Protein AF-A0A6J7VNJ2-F1 (afdb_monomer)

Organism: NCBI:txid449393

Solvent-accessible surface area (backbone atoms only — not comparable to full-atom values): 5642 Å² total; per-residue (Å²): 143,78,88,81,64,60,69,47,70,72,68,67,64,80,42,74,41,59,54,72,69,92,88,61,75,95,68,94,76,81,50,62,70,78,44,68,43,57,92,80,60,93,92,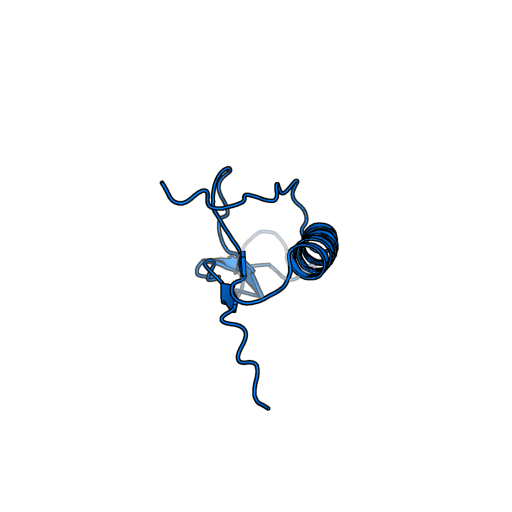66,75,53,74,44,82,51,93,71,58,70,70,60,49,52,53,54,49,53,60,52,44,75,74,46,101,57,96,76,78,92,78,80,85,80,83,130

pLDDT: mean 76.64, std 16.23, range [20.75, 89.06]

Structure (mmCIF, N/CA/C/O backbone):
data_AF-A0A6J7VNJ2-F1
#
_entry.id   AF-A0A6J7VNJ2-F1
#
loop_
_atom_site.group_PDB
_atom_site.id
_atom_s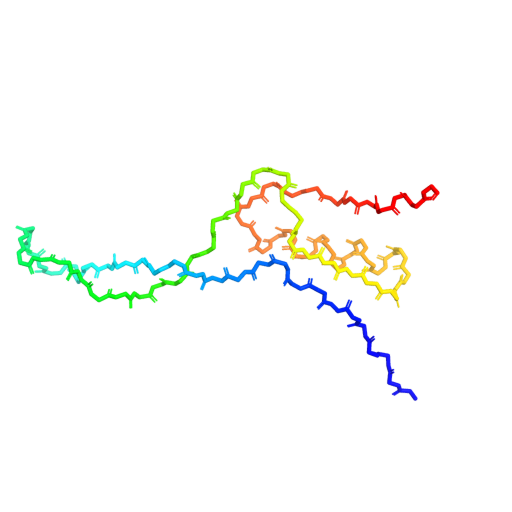ite.type_symbol
_atom_site.label_atom_id
_atom_site.label_alt_id
_atom_site.label_comp_id
_atom_site.label_asym_id
_atom_site.label_entity_id
_atom_site.label_seq_id
_atom_site.pdbx_PDB_ins_code
_atom_site.Cartn_x
_atom_site.Cartn_y
_atom_site.Cartn_z
_atom_site.occupancy
_atom_site.B_iso_or_equiv
_atom_site.auth_seq_id
_atom_site.auth_comp_id
_atom_site.auth_asym_id
_atom_site.auth_atom_id
_atom_site.pdbx_PDB_model_num
ATOM 1 N N . MET A 1 1 ? -12.444 -22.312 16.480 1.00 26.44 1 MET A N 1
ATOM 2 C CA . MET A 1 1 ? -11.411 -21.254 16.515 1.00 26.44 1 MET A CA 1
ATOM 3 C C . MET A 1 1 ? -10.789 -21.084 15.128 1.00 26.44 1 MET A C 1
ATOM 5 O O . MET A 1 1 ? -9.743 -21.644 14.841 1.00 26.44 1 MET A O 1
ATOM 9 N N . ARG A 1 2 ? -11.476 -20.375 14.225 1.00 20.75 2 ARG A N 1
ATOM 10 C CA . ARG A 1 2 ? -10.928 -19.909 12.940 1.00 20.75 2 ARG A CA 1
ATOM 11 C C . ARG A 1 2 ? -11.433 -18.482 12.746 1.00 20.75 2 ARG A C 1
ATOM 13 O O . ARG A 1 2 ? -12.545 -18.279 12.279 1.00 20.75 2 ARG A O 1
ATOM 20 N N . CYS A 1 3 ? -10.651 -17.508 13.202 1.00 21.25 3 CYS A N 1
ATOM 21 C CA . CYS A 1 3 ? -10.904 -16.095 12.941 1.00 21.25 3 CYS A CA 1
ATOM 22 C C . CYS A 1 3 ? -10.420 -15.796 11.514 1.00 21.25 3 CYS A C 1
ATOM 24 O O . CYS A 1 3 ? -9.257 -15.460 11.302 1.00 21.25 3 CYS A O 1
ATOM 26 N N . PHE A 1 4 ? -11.281 -16.016 10.518 1.00 25.66 4 PHE A N 1
ATOM 27 C CA . PHE A 1 4 ? -11.034 -15.550 9.153 1.00 25.66 4 PHE A CA 1
ATOM 28 C C . PHE A 1 4 ? -11.260 -14.033 9.134 1.00 25.66 4 PHE A C 1
ATOM 30 O O . PHE A 1 4 ? -12.375 -13.555 8.949 1.00 25.66 4 PHE A O 1
ATOM 37 N N . THR A 1 5 ? -10.205 -13.260 9.380 1.00 40.72 5 THR A N 1
ATOM 38 C CA . THR A 1 5 ? -10.233 -11.806 9.196 1.00 40.72 5 THR A CA 1
ATOM 39 C C . THR A 1 5 ? -10.293 -11.524 7.696 1.00 40.72 5 THR A C 1
ATOM 41 O O . THR A 1 5 ? -9.326 -11.760 6.972 1.00 40.72 5 THR A O 1
ATOM 44 N N . ARG A 1 6 ? -11.445 -11.058 7.198 1.00 46.12 6 ARG A N 1
ATOM 45 C CA . ARG A 1 6 ? -11.617 -10.658 5.794 1.00 46.12 6 ARG A CA 1
ATOM 46 C C . ARG A 1 6 ? -10.751 -9.422 5.542 1.00 46.12 6 ARG A C 1
ATOM 48 O O . ARG A 1 6 ? -11.129 -8.307 5.900 1.00 46.12 6 ARG A O 1
ATOM 55 N N . ARG A 1 7 ? -9.566 -9.643 4.970 1.00 54.34 7 ARG A N 1
ATOM 56 C CA . ARG A 1 7 ? -8.630 -8.597 4.550 1.00 54.34 7 ARG A CA 1
ATOM 57 C C . ARG A 1 7 ? -8.844 -8.328 3.063 1.00 54.34 7 ARG A C 1
ATOM 59 O O . ARG A 1 7 ? -8.492 -9.162 2.233 1.00 54.34 7 ARG A O 1
ATOM 66 N N . GLY A 1 8 ? -9.452 -7.191 2.740 1.00 67.81 8 GLY A N 1
ATOM 67 C CA . GLY A 1 8 ? -9.615 -6.734 1.360 1.00 67.81 8 GLY A CA 1
ATOM 68 C C . GLY A 1 8 ? -8.363 -5.997 0.897 1.00 67.81 8 GLY A C 1
ATOM 69 O O . GLY A 1 8 ? -7.919 -5.062 1.567 1.00 67.81 8 GLY A O 1
ATOM 70 N N . ILE A 1 9 ? -7.779 -6.421 -0.226 1.00 78.12 9 ILE A N 1
ATOM 71 C CA . ILE A 1 9 ? -6.737 -5.666 -0.932 1.00 78.12 9 ILE A CA 1
ATOM 72 C C . ILE A 1 9 ? -7.390 -5.100 -2.190 1.00 78.12 9 ILE A C 1
ATO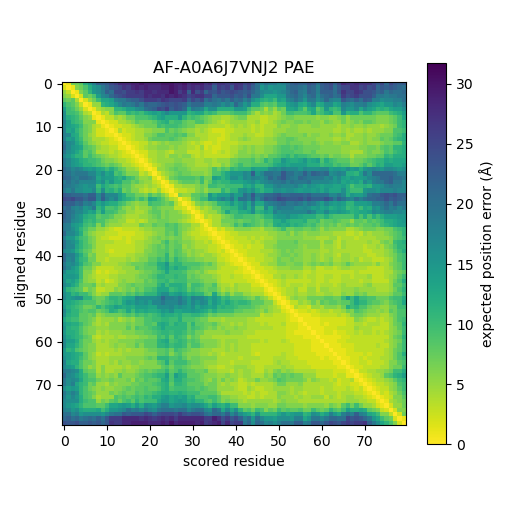M 74 O O . ILE A 1 9 ? -7.716 -5.840 -3.114 1.00 78.12 9 ILE A O 1
ATOM 78 N N . ASN A 1 10 ? -7.581 -3.783 -2.221 1.00 77.56 10 ASN A N 1
ATOM 79 C CA . ASN A 1 10 ? -8.309 -3.094 -3.296 1.00 77.56 10 ASN A CA 1
ATOM 80 C C . ASN A 1 10 ? -7.396 -2.620 -4.441 1.00 77.56 10 ASN A C 1
ATOM 82 O O . ASN A 1 10 ? -7.817 -1.847 -5.314 1.00 77.56 10 ASN A O 1
ATOM 86 N N . ILE A 1 11 ? -6.129 -3.038 -4.402 1.00 81.69 11 ILE A N 1
ATOM 87 C CA . ILE A 1 11 ? -5.078 -2.682 -5.349 1.00 81.69 11 ILE A CA 1
ATOM 88 C C . ILE A 1 11 ? -4.541 -3.956 -5.989 1.00 81.69 11 ILE A C 1
ATOM 90 O O . ILE A 1 11 ? -4.129 -4.882 -5.294 1.00 81.69 11 ILE A O 1
ATOM 94 N N . TYR A 1 12 ? -4.494 -3.957 -7.318 1.00 83.94 12 TYR A N 1
ATOM 95 C CA . TYR A 1 12 ? -3.881 -5.009 -8.112 1.00 83.94 12 TYR A CA 1
ATOM 96 C C . TYR A 1 12 ? -2.799 -4.398 -9.012 1.00 83.94 12 TYR A C 1
ATOM 98 O O . TYR A 1 12 ? -3.046 -3.342 -9.599 1.00 83.94 12 TYR A O 1
ATOM 106 N N . PRO A 1 13 ? -1.602 -4.998 -9.097 1.00 84.94 13 PRO A N 1
ATOM 107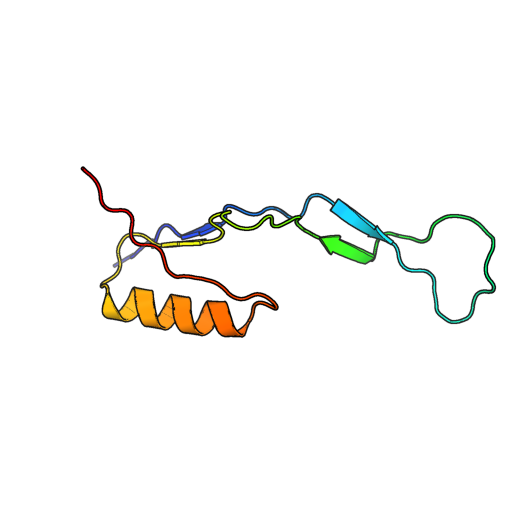 C CA . PRO A 1 13 ? -0.533 -4.489 -9.941 1.00 84.94 13 PRO A CA 1
ATOM 108 C C . PRO A 1 13 ? -0.748 -4.946 -11.390 1.00 84.94 13 PRO A C 1
ATOM 110 O O . PRO A 1 13 ? -0.400 -6.058 -11.772 1.00 84.94 13 PRO A O 1
ATOM 113 N N . ASP A 1 14 ? -1.347 -4.076 -12.196 1.00 87.19 14 ASP A N 1
ATOM 114 C CA . ASP A 1 14 ? -1.730 -4.336 -13.587 1.00 87.19 14 ASP A CA 1
ATOM 115 C C . ASP A 1 14 ? -0.704 -3.820 -14.610 1.00 87.19 14 ASP A C 1
ATOM 117 O O . ASP A 1 14 ? -0.691 -4.260 -15.761 1.00 87.19 14 ASP A O 1
ATOM 121 N N . ARG A 1 15 ? 0.177 -2.890 -14.215 1.00 85.00 15 ARG A N 1
ATOM 122 C CA . ARG A 1 15 ? 1.075 -2.192 -15.147 1.00 85.00 15 ARG A CA 1
ATOM 123 C C . ARG A 1 15 ? 2.523 -2.677 -15.030 1.00 85.00 15 ARG A C 1
ATOM 125 O O . ARG A 1 15 ? 3.128 -2.491 -13.974 1.00 85.00 15 ARG A O 1
ATOM 132 N N . PRO A 1 16 ? 3.128 -3.203 -16.109 1.00 89.06 16 PRO A N 1
ATOM 133 C CA . PRO A 1 16 ? 4.535 -3.582 -16.102 1.00 89.06 16 PRO A CA 1
ATOM 134 C C . PRO A 1 16 ? 5.461 -2.370 -16.306 1.00 89.06 16 PRO A C 1
ATOM 136 O O . PRO A 1 16 ? 5.189 -1.491 -17.129 1.00 89.06 16 PRO A O 1
ATOM 139 N N . LEU A 1 17 ? 6.594 -2.351 -15.600 1.00 86.44 17 LEU A N 1
ATOM 140 C CA . LEU A 1 17 ? 7.706 -1.425 -15.811 1.00 86.44 17 LEU A CA 1
ATOM 141 C C . LEU A 1 17 ? 8.920 -2.187 -16.353 1.00 86.44 17 LEU A C 1
ATOM 143 O O . LEU A 1 17 ? 9.388 -3.160 -15.761 1.00 86.44 17 LEU A O 1
ATOM 147 N N . THR A 1 18 ? 9.438 -1.715 -17.485 1.00 84.12 18 THR A N 1
ATOM 148 C CA . THR A 1 18 ? 10.605 -2.291 -18.159 1.00 84.12 18 THR A CA 1
ATOM 149 C C . THR A 1 18 ? 11.879 -1.573 -17.740 1.00 84.12 18 THR A C 1
ATOM 151 O O . THR A 1 18 ? 11.897 -0.339 -17.730 1.00 84.12 18 THR A O 1
ATOM 154 N N . LYS A 1 19 ? 12.959 -2.312 -17.493 1.00 82.88 19 LYS A N 1
ATOM 155 C CA . LYS A 1 19 ? 14.293 -1.747 -17.258 1.00 82.88 19 LYS A CA 1
ATOM 156 C C . LYS A 1 19 ? 15.259 -2.280 -18.316 1.00 82.88 19 LYS A C 1
ATOM 158 O O . LYS A 1 19 ? 15.104 -3.396 -18.804 1.00 82.88 19 LYS A O 1
ATOM 163 N N . LYS A 1 20 ? 16.225 -1.452 -18.719 1.00 77.88 20 LYS A N 1
ATOM 164 C CA . LYS A 1 20 ? 17.348 -1.896 -19.552 1.00 77.88 20 LYS A CA 1
ATOM 165 C C . LYS A 1 20 ? 18.524 -2.300 -18.658 1.00 77.88 20 LYS A C 1
ATOM 167 O O . LYS A 1 20 ? 18.728 -1.654 -17.627 1.00 77.88 20 LYS A O 1
ATOM 172 N N . PRO A 1 21 ? 19.309 -3.316 -19.048 1.00 79.25 21 PRO A N 1
ATOM 173 C CA . PRO A 1 21 ? 20.533 -3.664 -18.339 1.00 79.25 21 PRO A CA 1
ATOM 174 C C . PRO A 1 21 ? 21.541 -2.507 -18.398 1.00 79.25 21 PRO A C 1
ATOM 176 O O . PRO A 1 21 ? 21.627 -1.790 -19.399 1.00 79.25 21 PRO A O 1
ATOM 179 N N . ALA A 1 22 ? 22.301 -2.340 -17.313 1.00 75.69 22 ALA A N 1
ATOM 180 C CA . ALA A 1 22 ? 23.143 -1.165 -17.065 1.00 75.69 22 ALA A CA 1
ATOM 181 C C . ALA A 1 22 ? 24.311 -0.988 -18.057 1.00 75.69 22 ALA A C 1
ATOM 183 O O . ALA A 1 22 ? 24.867 0.098 -18.160 1.00 75.69 22 ALA A O 1
ATOM 184 N N . GLU A 1 23 ? 24.661 -2.028 -18.812 1.00 77.50 23 GLU A N 1
ATOM 185 C CA . GLU A 1 23 ? 25.843 -2.060 -19.685 1.00 77.50 23 GLU A CA 1
ATOM 186 C C . GLU A 1 23 ? 25.531 -1.733 -21.157 1.00 77.50 23 GLU A C 1
ATOM 188 O O . GLU A 1 23 ? 26.415 -1.763 -22.013 1.00 77.50 23 GLU A O 1
ATOM 193 N N . THR A 1 24 ? 24.275 -1.410 -21.483 1.00 76.50 24 THR A N 1
ATOM 194 C CA . THR A 1 24 ? 23.854 -1.153 -22.870 1.00 76.50 24 THR A CA 1
ATOM 195 C C . THR A 1 24 ? 23.754 0.339 -23.177 1.00 76.50 24 THR A C 1
ATOM 197 O O . THR A 1 24 ? 23.173 1.117 -22.420 1.00 76.50 24 THR A O 1
ATOM 200 N N . ARG A 1 25 ? 24.313 0.756 -24.322 1.00 76.62 25 ARG A N 1
ATOM 201 C CA . ARG A 1 25 ? 24.138 2.121 -24.844 1.00 76.62 25 ARG A CA 1
ATOM 202 C C . ARG A 1 25 ? 22.670 2.363 -25.208 1.00 76.62 25 ARG A C 1
ATOM 204 O O . ARG A 1 25 ? 21.935 1.438 -25.550 1.00 76.62 25 ARG A O 1
ATOM 211 N N . MET A 1 26 ? 22.246 3.625 -25.164 1.00 80.44 26 MET A N 1
ATOM 212 C CA . MET A 1 26 ? 20.886 4.006 -25.543 1.00 80.44 26 MET A CA 1
ATOM 213 C C . MET A 1 26 ? 20.629 3.672 -27.021 1.00 80.44 26 MET A C 1
ATOM 215 O O . MET A 1 26 ? 21.309 4.168 -27.911 1.00 80.44 26 MET A O 1
ATOM 219 N N . GLY A 1 27 ? 19.654 2.796 -27.259 1.00 76.00 27 GLY A N 1
ATOM 220 C CA . GLY A 1 27 ? 19.330 2.212 -28.564 1.00 76.00 27 GLY A CA 1
ATOM 221 C C . GLY A 1 27 ? 18.704 0.824 -28.378 1.00 76.00 27 GLY A C 1
ATOM 222 O O . GLY A 1 27 ? 18.596 0.360 -27.242 1.00 76.00 27 GLY A O 1
ATOM 223 N N . SER A 1 28 ? 18.249 0.179 -29.456 1.00 67.38 28 SER A N 1
ATOM 224 C CA . SER A 1 28 ? 17.859 -1.253 -29.482 1.00 67.38 28 SER A CA 1
ATOM 225 C C . SER A 1 28 ? 16.511 -1.670 -28.852 1.00 67.38 28 SER A C 1
ATOM 227 O O . SER A 1 28 ? 16.339 -2.826 -28.484 1.00 67.38 28 SER A O 1
ATOM 229 N N . GLY A 1 29 ? 15.518 -0.773 -28.763 1.00 77.88 29 GLY A N 1
ATOM 230 C CA . GLY A 1 29 ? 14.133 -1.133 -28.386 1.00 77.88 29 GLY A CA 1
ATOM 231 C C . GLY A 1 29 ? 13.798 -1.022 -26.889 1.00 77.88 29 GLY A C 1
ATOM 232 O O . GLY A 1 29 ? 14.537 -0.388 -26.131 1.00 77.88 29 GLY A O 1
ATOM 233 N N . LYS A 1 30 ? 12.644 -1.567 -26.466 1.00 77.12 30 LYS A N 1
ATOM 234 C CA . LYS A 1 30 ? 12.201 -1.620 -25.053 1.00 77.12 30 LYS A CA 1
ATOM 235 C C . LYS A 1 30 ? 12.762 -2.871 -24.361 1.00 77.12 30 LYS A C 1
ATOM 237 O O . LYS A 1 30 ? 12.855 -3.918 -24.986 1.00 77.12 30 LYS A O 1
ATOM 242 N N . GLY A 1 31 ? 13.133 -2.744 -23.085 1.00 78.75 31 GLY A N 1
ATOM 243 C CA . GLY A 1 31 ? 13.611 -3.865 -22.265 1.00 78.75 31 GLY A CA 1
ATOM 244 C C . GLY A 1 31 ? 12.483 -4.799 -21.814 1.00 78.75 31 GLY A C 1
ATOM 245 O O . GLY A 1 31 ? 11.304 -4.505 -22.018 1.00 78.75 31 GLY A O 1
ATOM 246 N N . SER A 1 32 ? 12.843 -5.908 -21.170 1.00 80.50 32 SER A N 1
ATOM 247 C CA . SER A 1 32 ? 11.890 -6.825 -20.539 1.00 80.50 32 SER A CA 1
ATOM 248 C C . SER A 1 32 ? 11.212 -6.185 -19.315 1.00 80.50 32 SER A C 1
ATOM 250 O O . SER A 1 32 ? 11.820 -5.346 -18.642 1.00 80.50 32 SER A O 1
ATOM 252 N N . PRO A 1 33 ? 9.951 -6.547 -19.010 1.00 82.75 33 PRO A N 1
ATOM 253 C CA . PRO A 1 33 ? 9.281 -6.106 -17.789 1.00 82.75 33 PRO A CA 1
ATOM 254 C C . PRO A 1 33 ? 9.909 -6.776 -16.557 1.00 82.75 33 PRO A C 1
ATOM 256 O O . PRO A 1 33 ? 9.991 -7.998 -16.498 1.00 82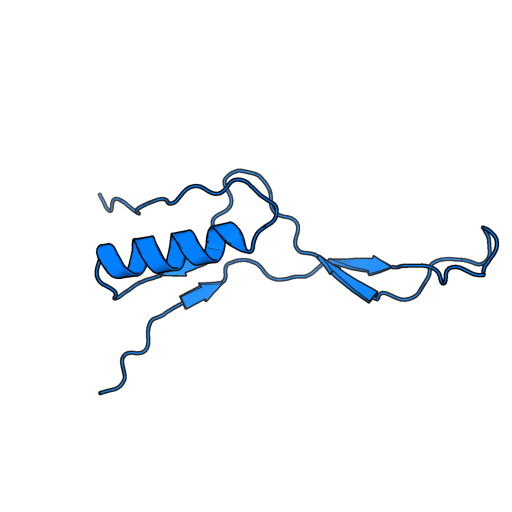.75 33 PRO A O 1
ATOM 259 N N . GLU A 1 34 ? 10.347 -5.979 -15.579 1.00 82.75 34 GLU A N 1
ATOM 260 C CA . GLU A 1 34 ? 10.955 -6.466 -14.323 1.00 82.75 34 GLU A CA 1
ATOM 261 C C . GLU A 1 34 ? 10.029 -6.267 -13.118 1.00 82.75 34 GLU A C 1
ATOM 263 O O . GLU A 1 34 ? 9.996 -7.090 -12.206 1.00 82.75 34 GLU A O 1
ATOM 268 N N . TRP A 1 35 ? 9.265 -5.172 -13.111 1.00 87.38 35 TRP A N 1
ATOM 269 C CA . TRP A 1 35 ? 8.455 -4.761 -11.967 1.00 87.38 35 TRP A CA 1
ATOM 270 C C . TRP A 1 35 ? 7.002 -4.600 -12.383 1.00 87.38 35 TRP A C 1
ATOM 272 O O . TRP A 1 35 ? 6.714 -4.173 -13.500 1.00 87.38 35 TRP A O 1
ATOM 282 N N . TRP A 1 36 ? 6.089 -4.876 -11.457 1.00 86.38 36 TRP A N 1
ATOM 283 C CA . TRP A 1 36 ? 4.669 -4.598 -11.627 1.00 86.38 36 TRP A CA 1
ATOM 284 C C . TRP A 1 36 ? 4.264 -3.499 -10.660 1.00 86.38 36 TRP A C 1
ATOM 286 O O . TRP A 1 36 ? 4.555 -3.558 -9.465 1.00 86.38 36 TRP A O 1
ATOM 296 N N . ILE A 1 37 ? 3.625 -2.472 -11.196 1.00 87.19 37 ILE A N 1
ATOM 297 C CA . ILE A 1 37 ? 3.263 -1.266 -10.468 1.00 87.19 37 ILE A CA 1
ATOM 298 C C . ILE A 1 37 ? 1.748 -1.149 -10.485 1.00 87.19 37 ILE A C 1
ATOM 300 O O . ILE A 1 37 ? 1.101 -1.396 -11.501 1.00 87.19 37 ILE A O 1
ATOM 304 N N . ALA A 1 38 ? 1.192 -0.719 -9.360 1.00 87.62 38 ALA A N 1
ATOM 305 C CA . ALA A 1 38 ? -0.185 -0.270 -9.288 1.00 87.62 38 ALA A CA 1
ATOM 306 C C . ALA A 1 38 ? -0.218 1.258 -9.198 1.00 87.62 38 ALA A C 1
ATOM 308 O O . ALA A 1 38 ? 0.496 1.860 -8.394 1.00 87.62 38 ALA A O 1
ATOM 309 N N . ASN A 1 39 ? -1.048 1.899 -10.022 1.00 84.50 39 ASN A N 1
ATOM 310 C CA . ASN A 1 39 ? -1.208 3.349 -9.974 1.00 84.50 39 ASN A CA 1
ATOM 311 C C . ASN A 1 39 ? -2.147 3.742 -8.825 1.00 84.50 39 ASN A C 1
ATOM 313 O O . ASN A 1 39 ? -3.348 3.469 -8.880 1.00 84.50 39 ASN A O 1
ATOM 317 N N . VAL A 1 40 ? -1.616 4.413 -7.803 1.00 85.44 40 VAL A N 1
ATOM 318 C CA . VAL A 1 40 ? -2.393 4.861 -6.641 1.00 85.44 40 VAL A CA 1
ATOM 319 C C . VAL A 1 40 ? -2.577 6.373 -6.700 1.00 85.44 40 VAL A C 1
ATOM 321 O O . VAL A 1 40 ? -1.635 7.137 -6.506 1.00 85.44 40 VAL A O 1
ATOM 324 N N . LYS A 1 41 ? -3.813 6.814 -6.959 1.00 84.94 41 LYS A N 1
ATOM 325 C CA . LYS A 1 41 ? -4.192 8.231 -6.878 1.00 84.94 41 LYS A CA 1
ATOM 326 C C . LYS A 1 41 ? -4.542 8.619 -5.430 1.00 84.94 41 LYS A C 1
ATOM 328 O O . LYS A 1 41 ? -5.037 7.765 -4.686 1.00 84.94 41 LYS A O 1
ATOM 333 N N . PRO A 1 42 ? -4.341 9.888 -5.024 1.00 84.12 42 PRO A N 1
ATOM 334 C CA . PRO A 1 42 ? -4.782 10.374 -3.717 1.00 84.12 42 PRO A CA 1
ATOM 335 C C . PRO A 1 42 ? -6.276 10.102 -3.487 1.00 84.12 42 PRO A C 1
ATOM 337 O O . PRO A 1 42 ? -7.081 10.255 -4.401 1.00 84.12 42 PRO A O 1
ATOM 340 N N . GLY A 1 43 ? -6.641 9.681 -2.273 1.00 82.12 43 GLY A N 1
ATOM 341 C CA . GLY A 1 43 ? -8.027 9.355 -1.903 1.00 82.12 43 GLY A CA 1
ATOM 342 C C . GLY A 1 43 ? -8.466 7.913 -2.193 1.00 82.12 43 GLY A C 1
ATOM 343 O O . GLY A 1 43 ? -9.574 7.531 -1.827 1.00 82.12 43 GLY A O 1
ATOM 344 N N . ARG A 1 44 ? -7.614 7.079 -2.805 1.00 83.50 44 ARG A N 1
ATOM 345 C CA . ARG A 1 44 ? -7.900 5.650 -3.007 1.00 83.50 44 ARG A CA 1
ATOM 346 C C . ARG A 1 44 ? -7.716 4.857 -1.706 1.00 83.50 44 ARG A C 1
ATOM 348 O O . ARG A 1 44 ? -6.673 4.945 -1.064 1.00 83.50 44 ARG A O 1
ATOM 355 N N . VAL A 1 45 ? -8.699 4.022 -1.363 1.00 84.19 45 VAL A N 1
ATOM 356 C CA . VAL A 1 45 ? -8.605 3.057 -0.254 1.00 84.19 45 VAL A CA 1
ATOM 357 C C . VAL A 1 45 ? -7.848 1.812 -0.718 1.00 84.19 45 VAL A C 1
ATOM 359 O O . VAL A 1 45 ? -8.163 1.250 -1.767 1.00 84.19 45 VAL A O 1
ATOM 362 N N . MET A 1 46 ? -6.842 1.396 0.054 1.00 80.38 46 MET A N 1
ATOM 363 C CA . MET A 1 46 ? -5.909 0.321 -0.320 1.00 80.38 46 MET A CA 1
ATOM 364 C C . MET A 1 46 ? -6.162 -0.980 0.438 1.00 80.38 46 MET A C 1
ATOM 366 O O . MET A 1 46 ? -6.148 -2.059 -0.155 1.00 80.38 46 MET A O 1
ATO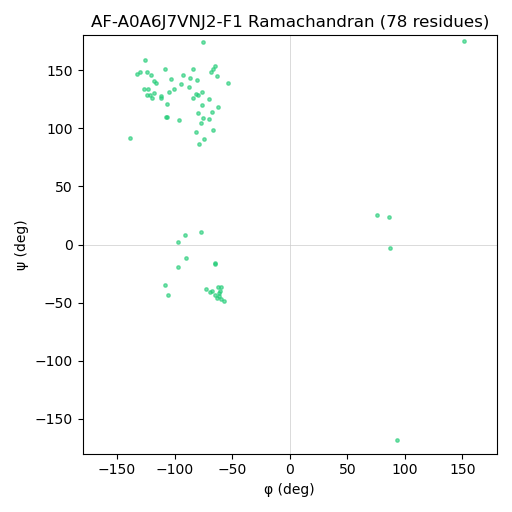M 370 N N . PHE A 1 47 ? -6.402 -0.856 1.743 1.00 83.19 47 PHE A N 1
ATOM 371 C CA . PHE A 1 47 ? -6.600 -1.972 2.653 1.00 83.19 47 PHE A CA 1
ATOM 372 C C . PHE A 1 47 ? -7.901 -1.788 3.410 1.00 83.19 47 PHE A C 1
ATOM 374 O O . PHE A 1 47 ? -8.166 -0.713 3.949 1.00 83.19 47 PHE A O 1
ATOM 381 N N . GLU A 1 48 ? -8.671 -2.864 3.475 1.00 82.00 48 GLU A N 1
ATOM 382 C CA . GLU A 1 48 ? -9.860 -2.965 4.306 1.00 82.00 48 GLU A CA 1
ATOM 383 C C . GLU A 1 48 ? -9.649 -4.077 5.325 1.00 82.00 48 GLU A C 1
ATOM 385 O O . GLU A 1 48 ? -9.239 -5.194 4.988 1.00 82.00 48 GLU A O 1
ATOM 390 N N . ILE A 1 49 ? -9.923 -3.759 6.586 1.00 81.06 49 ILE A N 1
ATOM 391 C CA . ILE A 1 49 ? -9.855 -4.701 7.696 1.00 81.06 49 ILE A CA 1
ATOM 392 C C . ILE A 1 49 ? -11.220 -4.683 8.377 1.00 81.06 49 ILE A C 1
ATOM 394 O O . ILE A 1 49 ? -11.736 -3.622 8.717 1.00 81.06 49 ILE A O 1
ATOM 398 N N . SER A 1 50 ? -11.799 -5.865 8.571 1.00 79.38 50 SER A N 1
ATOM 399 C CA . SER A 1 50 ? -13.066 -6.057 9.279 1.00 79.38 50 SER A CA 1
ATOM 400 C C . SER A 1 50 ? -12.929 -7.191 10.300 1.00 79.38 50 SER A C 1
ATOM 402 O O . SER A 1 50 ? -12.167 -8.136 10.081 1.00 79.38 50 SER A O 1
ATOM 404 N N . GLY A 1 51 ? -13.642 -7.084 11.428 1.00 78.25 51 GLY A N 1
ATOM 405 C CA . GLY A 1 51 ? -13.702 -8.136 12.454 1.00 78.25 51 GLY A CA 1
ATOM 406 C C . GLY A 1 51 ? -12.585 -8.129 13.508 1.00 78.25 51 GLY A C 1
ATOM 407 O O . GLY A 1 51 ? -12.315 -9.171 14.097 1.00 78.25 51 GLY A O 1
ATOM 408 N N . VAL A 1 52 ? -11.931 -6.989 13.758 1.00 80.44 52 VAL A N 1
ATOM 409 C CA . VAL A 1 52 ? -10.932 -6.824 14.836 1.00 80.44 52 VAL A CA 1
ATOM 410 C C . VAL A 1 52 ? -11.288 -5.649 15.745 1.00 80.44 52 VAL A C 1
ATOM 412 O O . VAL A 1 52 ? -12.013 -4.743 15.337 1.00 80.44 52 VAL A O 1
ATOM 415 N N . THR A 1 53 ? -10.759 -5.651 16.971 1.00 82.25 53 THR A N 1
ATOM 416 C CA . THR A 1 53 ? -10.885 -4.515 17.891 1.00 82.25 53 THR A CA 1
ATOM 417 C C . THR A 1 53 ? -10.118 -3.296 17.372 1.00 82.25 53 THR A C 1
ATOM 419 O O . THR A 1 53 ? -9.106 -3.421 16.677 1.00 82.25 53 THR A O 1
ATOM 422 N N . GLU A 1 54 ? -10.586 -2.100 17.728 1.00 79.75 54 GLU A N 1
ATOM 423 C CA . GLU A 1 54 ? -10.043 -0.829 17.231 1.00 79.75 54 GLU A CA 1
ATOM 424 C C . GLU A 1 54 ? -8.555 -0.634 17.570 1.00 79.75 54 GLU A C 1
ATOM 426 O O . GLU A 1 54 ? -7.785 -0.160 16.736 1.00 79.75 54 GLU A O 1
ATOM 431 N N . ALA A 1 55 ? -8.117 -1.082 18.751 1.00 85.56 55 ALA A N 1
ATOM 432 C CA . ALA A 1 55 ? -6.711 -1.021 19.152 1.00 85.56 55 ALA A CA 1
ATOM 433 C C . ALA A 1 55 ? -5.801 -1.840 18.217 1.00 85.56 55 ALA A C 1
ATOM 435 O O . ALA A 1 55 ? -4.760 -1.358 17.774 1.00 85.56 55 ALA A O 1
ATOM 436 N N . ILE A 1 56 ? -6.225 -3.057 17.859 1.00 86.00 56 ILE A N 1
ATOM 437 C CA . ILE A 1 56 ? -5.457 -3.950 16.981 1.00 86.00 56 ILE A CA 1
ATOM 438 C C . ILE A 1 56 ? -5.487 -3.441 15.536 1.00 86.00 56 ILE A C 1
ATOM 440 O O . ILE A 1 56 ? -4.472 -3.506 14.841 1.00 86.00 56 ILE A O 1
ATOM 444 N N . ALA A 1 57 ? -6.625 -2.904 15.080 1.00 83.00 57 ALA A N 1
ATOM 445 C CA . ALA A 1 57 ? -6.733 -2.296 13.755 1.00 83.00 57 ALA A CA 1
ATOM 446 C C . ALA A 1 57 ? -5.758 -1.123 13.591 1.00 83.00 57 ALA A C 1
ATOM 448 O O . ALA A 1 57 ? -5.044 -1.056 12.590 1.00 83.00 57 ALA A O 1
ATOM 449 N N . ASN A 1 58 ? -5.692 -0.228 14.578 1.00 84.25 58 ASN A N 1
ATOM 450 C CA . ASN A 1 58 ? -4.818 0.941 14.530 1.00 84.25 58 ASN A CA 1
ATOM 451 C C . ASN A 1 58 ? -3.334 0.561 14.521 1.00 84.25 58 ASN A C 1
ATOM 453 O O . ASN A 1 58 ? -2.582 1.092 13.703 1.00 84.25 58 ASN A O 1
ATOM 457 N N . GLU A 1 59 ? -2.918 -0.398 15.350 1.00 87.38 59 GLU A N 1
ATOM 458 C CA . GLU A 1 59 ? -1.539 -0.904 15.337 1.00 87.38 59 GLU A CA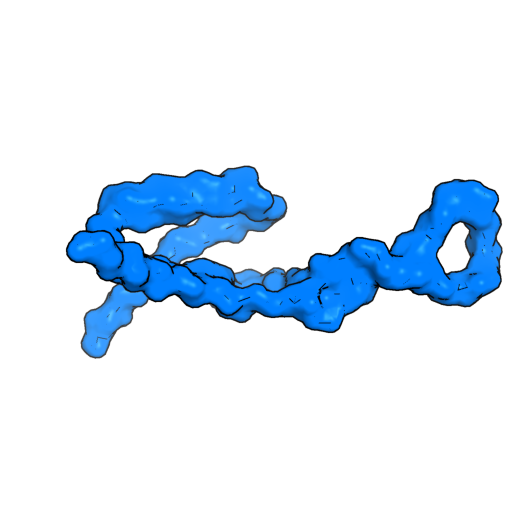 1
ATOM 459 C C . GLU A 1 59 ? -1.179 -1.575 14.005 1.00 87.38 59 GLU A C 1
ATOM 461 O O . GLU A 1 59 ? -0.151 -1.269 13.394 1.00 87.38 59 GLU A O 1
ATOM 466 N N . ALA A 1 60 ? -2.060 -2.431 13.479 1.00 86.06 60 ALA A N 1
ATOM 467 C CA . ALA A 1 60 ? -1.838 -3.081 12.190 1.00 86.06 60 ALA A CA 1
ATOM 468 C C . ALA A 1 60 ? -1.722 -2.063 11.041 1.00 86.06 60 ALA A C 1
ATOM 470 O O . ALA A 1 60 ? -0.845 -2.190 10.181 1.00 86.06 60 ALA A O 1
ATOM 471 N N . MET A 1 61 ? -2.575 -1.035 11.038 1.00 83.44 61 MET A N 1
ATOM 472 C CA . MET A 1 61 ? -2.538 0.027 10.033 1.00 83.44 61 MET A CA 1
ATOM 473 C C . MET A 1 61 ? -1.291 0.899 10.187 1.00 83.44 61 MET A C 1
ATOM 475 O O . MET A 1 61 ? -0.644 1.192 9.186 1.00 83.44 61 MET A O 1
ATOM 479 N N . ARG A 1 62 ? -0.877 1.244 11.411 1.00 86.44 62 ARG A N 1
ATOM 480 C CA . ARG A 1 62 ? 0.373 1.979 11.667 1.00 86.44 62 ARG A CA 1
ATOM 481 C C . ARG A 1 62 ? 1.585 1.235 11.098 1.00 86.44 62 ARG A C 1
ATOM 483 O O . ARG A 1 62 ? 2.373 1.823 10.358 1.00 86.44 62 ARG A O 1
ATOM 490 N N . LEU A 1 63 ? 1.700 -0.065 11.368 1.00 88.19 63 LEU A N 1
ATOM 491 C CA . LEU A 1 63 ? 2.772 -0.907 10.825 1.00 88.19 63 LEU A CA 1
ATOM 492 C C . LEU A 1 63 ? 2.736 -0.996 9.293 1.00 88.19 63 LEU A C 1
ATOM 494 O O . LEU A 1 63 ? 3.789 -1.021 8.653 1.00 88.19 63 LEU A O 1
ATOM 498 N N . ALA A 1 64 ? 1.544 -1.036 8.694 1.00 86.94 64 ALA A N 1
ATOM 499 C CA . ALA A 1 64 ? 1.391 -1.050 7.242 1.00 86.94 64 ALA A CA 1
ATOM 500 C C . ALA A 1 64 ? 1.841 0.274 6.601 1.00 86.94 64 ALA A C 1
ATOM 502 O O . ALA A 1 64 ? 2.512 0.252 5.570 1.00 86.94 64 ALA A O 1
ATOM 503 N N . ILE A 1 65 ? 1.536 1.414 7.229 1.00 87.69 65 ILE A N 1
ATOM 504 C CA . ILE A 1 65 ? 1.915 2.746 6.730 1.00 87.69 65 ILE A CA 1
ATOM 505 C C . ILE A 1 65 ? 3.436 2.887 6.635 1.00 87.69 65 ILE A C 1
ATOM 507 O O . ILE A 1 65 ? 3.932 3.401 5.638 1.00 87.69 65 ILE A O 1
ATOM 511 N N . HIS A 1 66 ? 4.186 2.366 7.609 1.00 88.81 66 HIS A N 1
ATOM 512 C CA . HIS A 1 66 ? 5.653 2.424 7.594 1.00 88.81 66 HIS A CA 1
ATOM 513 C C . HIS A 1 66 ? 6.308 1.631 6.451 1.00 88.81 66 HIS A C 1
ATOM 515 O O . HIS A 1 66 ? 7.476 1.862 6.149 1.00 88.81 66 HIS A O 1
ATOM 521 N N . LYS A 1 67 ? 5.583 0.708 5.807 1.00 88.62 67 LYS A N 1
ATOM 522 C CA . LYS A 1 67 ? 6.088 -0.074 4.666 1.00 88.62 67 LYS A CA 1
ATOM 523 C C . LYS A 1 67 ? 5.822 0.592 3.317 1.00 88.62 67 LYS A C 1
ATOM 525 O O . LYS A 1 67 ? 6.332 0.127 2.301 1.00 88.62 67 LYS A O 1
ATOM 530 N N . LEU A 1 68 ? 4.996 1.635 3.289 1.00 85.44 68 LEU A N 1
ATOM 531 C CA . LEU A 1 68 ? 4.563 2.289 2.063 1.00 85.44 68 LEU A CA 1
ATOM 532 C C . LEU A 1 68 ? 5.327 3.606 1.873 1.00 85.44 68 LEU A C 1
ATOM 534 O O . LEU A 1 68 ? 5.530 4.343 2.834 1.00 85.44 68 LEU A O 1
ATOM 538 N N . PRO A 1 69 ? 5.695 3.965 0.632 1.00 85.94 69 PRO A N 1
ATOM 539 C CA . PRO A 1 69 ? 6.449 5.188 0.348 1.00 85.94 69 PRO A CA 1
ATOM 540 C C . 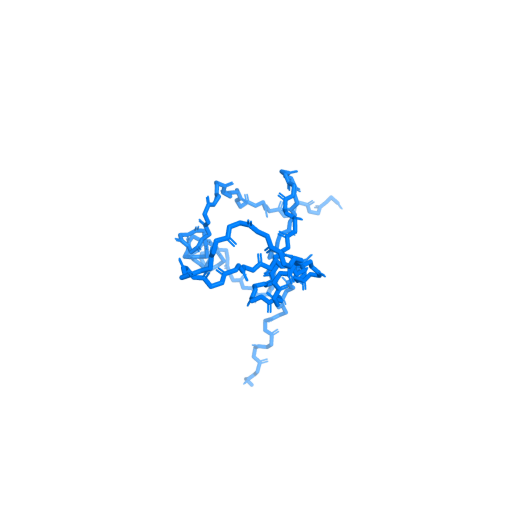PRO A 1 69 ? 5.588 6.468 0.381 1.00 85.94 69 PRO A C 1
ATOM 542 O O . PRO A 1 69 ? 6.034 7.521 -0.066 1.00 85.94 69 PRO A O 1
ATOM 545 N N . MET A 1 70 ? 4.340 6.404 0.862 1.00 84.69 70 MET A N 1
ATOM 546 C CA . MET A 1 70 ? 3.359 7.489 0.763 1.00 84.69 70 MET A CA 1
ATOM 547 C C . MET A 1 70 ? 2.699 7.811 2.104 1.00 84.69 70 MET A C 1
ATOM 549 O O . MET A 1 70 ? 2.449 6.932 2.929 1.00 84.69 70 MET A O 1
ATOM 553 N N . LYS A 1 71 ? 2.346 9.088 2.294 1.00 84.00 71 LYS A N 1
ATOM 554 C CA . LYS A 1 71 ? 1.558 9.534 3.448 1.00 84.00 71 LYS A CA 1
ATOM 555 C C . LYS A 1 71 ? 0.151 8.950 3.344 1.00 84.00 71 LYS A C 1
ATOM 557 O O . LYS A 1 71 ? -0.608 9.297 2.442 1.00 84.00 71 LYS A O 1
ATOM 562 N N . CYS A 1 72 ? -0.187 8.070 4.274 1.00 84.38 72 CYS A N 1
ATOM 563 C CA . CYS A 1 72 ? -1.488 7.421 4.345 1.00 84.38 72 CYS A CA 1
ATOM 564 C C . CYS A 1 72 ? -2.290 7.977 5.522 1.00 84.38 72 CYS A C 1
ATOM 566 O O . CYS A 1 72 ? -1.724 8.374 6.540 1.00 84.38 72 CYS A O 1
ATOM 568 N N . ARG A 1 73 ? -3.617 7.971 5.393 1.00 82.75 73 ARG A N 1
ATOM 569 C CA . ARG A 1 73 ? -4.548 8.285 6.481 1.00 82.75 73 ARG A CA 1
ATOM 570 C C . ARG A 1 73 ? -5.370 7.043 6.788 1.00 82.75 73 ARG A C 1
ATOM 572 O O . ARG A 1 73 ? -5.790 6.348 5.866 1.00 82.75 73 ARG A O 1
ATOM 579 N N . VAL A 1 74 ? -5.601 6.780 8.070 1.00 82.44 74 VAL A N 1
ATOM 580 C CA . VAL A 1 74 ? -6.576 5.776 8.500 1.00 82.44 74 VAL A CA 1
ATOM 581 C C . VAL A 1 74 ? -7.956 6.420 8.415 1.00 82.44 74 VAL A C 1
ATOM 583 O O . VAL A 1 74 ? -8.151 7.531 8.907 1.00 82.44 74 VAL A O 1
ATOM 586 N N . VAL A 1 75 ? -8.887 5.751 7.740 1.00 82.31 75 VAL A N 1
ATOM 587 C CA . VAL A 1 75 ? -10.270 6.208 7.585 1.00 82.31 75 VAL A CA 1
ATOM 588 C C . VAL A 1 75 ? -11.168 5.154 8.207 1.00 82.31 75 VAL A C 1
ATOM 590 O O . VAL A 1 75 ? -11.067 3.975 7.866 1.00 82.31 75 VAL A O 1
ATOM 593 N N . ARG A 1 76 ? -12.031 5.578 9.130 1.00 78.62 76 ARG A N 1
ATOM 594 C CA . ARG A 1 76 ? -13.110 4.746 9.658 1.00 78.62 76 ARG A CA 1
ATOM 595 C C . ARG A 1 76 ? -14.316 4.918 8.744 1.00 78.62 76 ARG A C 1
ATOM 597 O O . ARG A 1 76 ? -14.631 6.034 8.342 1.00 78.62 76 ARG A O 1
ATOM 604 N N . ARG A 1 77 ? -14.973 3.815 8.398 1.00 69.50 77 ARG A N 1
ATOM 605 C CA . ARG A 1 77 ? -16.282 3.876 7.751 1.00 69.50 77 ARG A CA 1
ATOM 606 C C . ARG A 1 77 ? -17.293 4.201 8.850 1.00 69.50 77 ARG A C 1
ATOM 608 O O . ARG A 1 77 ? -17.544 3.356 9.703 1.00 69.50 77 ARG A O 1
ATOM 615 N N . GLU A 1 78 ? -17.776 5.436 8.893 1.00 56.25 78 GLU A N 1
ATOM 616 C CA . GLU A 1 78 ? -19.010 5.755 9.612 1.00 56.25 78 GLU A CA 1
ATOM 617 C C . GLU A 1 78 ? -20.153 5.233 8.737 1.00 56.25 78 GLU A C 1
ATOM 619 O O . GLU A 1 78 ? -20.360 5.713 7.623 1.00 56.25 78 GLU A O 1
ATOM 624 N N . GLU A 1 79 ? -20.805 4.158 9.172 1.00 43.06 79 GLU A N 1
ATOM 625 C CA . GLU A 1 79 ? -22.100 3.775 8.613 1.00 43.06 79 GLU A CA 1
ATOM 626 C C . GLU A 1 79 ? -23.140 4.734 9.204 1.00 43.06 79 GLU A C 1
ATOM 628 O O . GLU A 1 79 ? -23.250 4.846 10.426 1.00 43.06 79 GLU A O 1
ATOM 633 N N . ALA A 1 80 ? -23.821 5.468 8.323 1.00 34.53 80 ALA A N 1
ATOM 634 C CA . ALA A 1 80 ? -25.084 6.140 8.609 1.00 34.53 80 ALA A CA 1
ATOM 635 C C . ALA A 1 80 ? -26.239 5.148 8.431 1.00 34.53 80 ALA A C 1
ATOM 637 O O . ALA A 1 80 ? -26.110 4.271 7.542 1.00 34.53 80 ALA A O 1
#

Mean predicted aligned error: 9.14 Å

Secondary structure (DSSP, 8-state):
------EEE-----EEEE---TTPPS-SS---EEEEE----TT---EEE-SS-HHHHHHHHHHHHTTSSS----------

InterPro domains:
  IPR000114 Large ribosomal subunit protein uL16, bacteria [PR00060] (1-30)
  IPR000114 Large ribosomal subunit protein uL16, bacteria [PR00060] (31-60)
  IPR000114 Large ribosomal subunit protein uL16, bacteria [PTHR12220] (9-78)
  IPR000114 Large ribosomal subunit protein uL16, bacteria [TIGR01164] (9-70)
  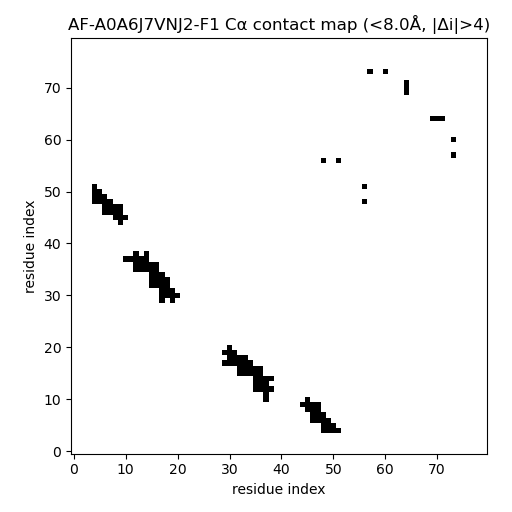IPR016180 Large ribosomal subunit protein uL16 domain [cd01433] (9-75)
  IPR020798 Large ribosomal subunit protein uL16, conserved site [PS00701] (25-36)
  IPR036920 Large ribosomal subunit protein uL16 superfamily [G3DSA:3.90.1170.10] (5-80)
  IPR036920 Large ribosomal subunit protein uL16 superfamily [SSF54686] (7-78)
  IPR047873 Large ribosomal subunit protein uL16 [PF00252] (9-75)

Nearest PDB structures (foldseek):
  7a0s-assembly1_J  TM=9.531E-01  e=1.083E-06  Deinococcus radiodurans R1 = ATCC 13939 = DSM 20539
  7jil-assembly1_M  TM=9.595E-01  e=8.360E-06  Flavobacterium johnsoniae
  5it8-assembly1_DN  TM=9.740E-01  e=2.926E-05  Escherichia coli K-12
  6ore-assembly1_M  TM=9.772E-01  e=4.346E-05  Escherichia coli
  8ekc-assembly1_O  TM=9.676E-01  e=9.587E-05  Escherichia coli

Sequence (80 aa):
MRCFTRRGINIYPDRPLTKKPAETRMGSGKGSPEWWIANVKPGRVMFEISGVTEAIANEAMRLAIHKLPMKCRVVRREEA

Radius of gyration: 18.64 Å; Cα contacts (8 Å, |Δi|>4): 66; chains: 1; bounding box: 51×32×49 Å

Foldseek 3Di:
DDPPWPKDFPWDQPDFDFDDDPPDDPDDDTHDGDDGDTDDDPPDDGIDTDDDDPVVVVVVVVVVCVVDPDDDDDDDDDDD